Protein AF-A0A1F1XIT8-F1 (afdb_monomer_lite)

pLDDT: mean 76.44, std 12.3, range [38.59, 93.94]

Structure (mmCIF, N/CA/C/O backbone):
data_AF-A0A1F1XIT8-F1
#
_entry.id   AF-A0A1F1XIT8-F1
#
loop_
_atom_site.group_PDB
_atom_site.id
_atom_site.type_symbol
_atom_site.label_atom_id
_atom_site.label_alt_id
_atom_site.label_comp_id
_atom_site.label_asym_id
_atom_site.label_entity_id
_atom_site.label_seq_id
_atom_site.pdbx_PDB_ins_code
_atom_site.Cartn_x
_atom_site.Cartn_y
_atom_site.Cartn_z
_atom_site.occupancy
_atom_site.B_iso_or_equiv
_atom_site.auth_seq_id
_atom_site.auth_comp_id
_atom_site.auth_asym_id
_atom_site.auth_atom_id
_atom_site.pdbx_PDB_model_num
ATOM 1 N N . MET A 1 1 ? 22.723 -11.582 -5.212 1.00 42.59 1 MET A N 1
ATOM 2 C CA . MET A 1 1 ? 21.507 -10.873 -5.667 1.00 42.59 1 MET A CA 1
ATOM 3 C C . MET A 1 1 ? 21.497 -9.522 -4.977 1.00 42.59 1 MET A C 1
ATOM 5 O O . MET A 1 1 ? 21.588 -9.501 -3.758 1.00 42.59 1 MET A O 1
ATOM 9 N N . ALA A 1 2 ? 21.519 -8.419 -5.726 1.00 38.59 2 ALA A N 1
ATOM 10 C CA . ALA A 1 2 ? 21.456 -7.084 -5.135 1.00 38.59 2 ALA A CA 1
ATOM 11 C C . ALA A 1 2 ? 20.007 -6.814 -4.709 1.00 38.59 2 ALA A C 1
ATOM 13 O O . ALA A 1 2 ? 19.107 -6.874 -5.543 1.00 38.59 2 ALA A O 1
ATOM 14 N N . ALA A 1 3 ? 19.778 -6.580 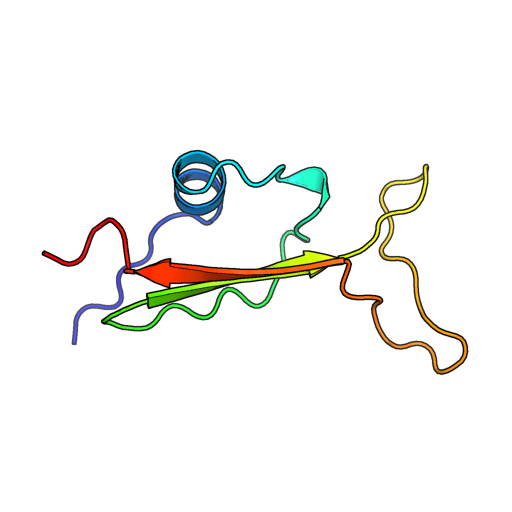-3.419 1.00 44.41 3 ALA A N 1
ATOM 15 C CA . ALA A 1 3 ? 18.493 -6.093 -2.940 1.00 44.41 3 ALA A CA 1
ATOM 16 C C . ALA A 1 3 ? 18.380 -4.620 -3.350 1.00 44.41 3 ALA A C 1
ATOM 18 O O . ALA A 1 3 ? 19.113 -3.776 -2.831 1.00 44.41 3 ALA A O 1
ATOM 19 N N . PHE A 1 4 ? 17.512 -4.321 -4.314 1.00 52.16 4 PHE A N 1
ATOM 20 C CA . PHE A 1 4 ? 17.177 -2.948 -4.671 1.00 52.16 4 PHE A CA 1
ATOM 21 C C . PHE A 1 4 ? 16.356 -2.360 -3.524 1.00 52.16 4 PHE A C 1
ATOM 23 O O . PHE A 1 4 ? 15.172 -2.643 -3.382 1.00 52.16 4 PHE A O 1
ATOM 30 N N . LYS A 1 5 ? 17.012 -1.594 -2.649 1.00 52.53 5 LYS A N 1
ATOM 31 C CA . LYS A 1 5 ? 16.335 -0.800 -1.622 1.00 52.53 5 LYS A CA 1
ATOM 32 C C . LYS A 1 5 ? 15.912 0.520 -2.244 1.00 52.53 5 LYS A C 1
ATOM 34 O O . LYS A 1 5 ? 16.553 1.539 -2.001 1.00 52.53 5 LYS A O 1
ATOM 39 N N . THR A 1 6 ? 14.890 0.493 -3.088 1.00 59.38 6 THR A N 1
ATOM 40 C CA . THR A 1 6 ? 14.283 1.750 -3.513 1.00 59.38 6 THR A CA 1
ATOM 41 C C . THR A 1 6 ? 13.405 2.263 -2.372 1.00 59.38 6 THR A C 1
ATOM 43 O O . THR A 1 6 ? 12.619 1.477 -1.838 1.00 59.38 6 THR A O 1
ATOM 46 N N . PRO A 1 7 ? 13.541 3.530 -1.947 1.00 67.25 7 PRO A N 1
ATOM 47 C CA . PRO A 1 7 ? 12.649 4.127 -0.965 1.00 67.25 7 PRO A CA 1
ATOM 48 C C . PRO A 1 7 ? 11.192 3.974 -1.408 1.00 67.25 7 PRO A C 1
ATOM 50 O O . PRO A 1 7 ? 10.866 4.239 -2.565 1.00 67.25 7 PRO A O 1
ATOM 53 N N . LEU A 1 8 ? 10.318 3.571 -0.481 1.00 69.56 8 LEU A N 1
ATOM 54 C CA . LEU A 1 8 ? 8.881 3.410 -0.725 1.00 69.56 8 LEU A CA 1
ATOM 55 C C . LEU A 1 8 ? 8.290 4.645 -1.421 1.00 69.56 8 LEU A C 1
ATOM 57 O O . LEU A 1 8 ? 7.573 4.509 -2.403 1.00 69.56 8 LEU A O 1
ATOM 61 N N . THR A 1 9 ? 8.686 5.842 -0.989 1.00 70.88 9 THR A N 1
ATOM 62 C CA . THR A 1 9 ? 8.265 7.119 -1.577 1.00 70.88 9 THR A CA 1
ATOM 63 C C . THR A 1 9 ? 8.494 7.198 -3.089 1.00 70.88 9 THR A C 1
ATOM 65 O O . THR A 1 9 ? 7.564 7.531 -3.816 1.00 70.88 9 THR A O 1
ATOM 68 N N . GLU A 1 10 ? 9.672 6.808 -3.588 1.00 74.44 10 GLU A N 1
ATOM 69 C CA . GLU A 1 10 ? 9.972 6.854 -5.029 1.00 74.44 10 GLU A CA 1
ATOM 70 C C . GLU A 1 10 ? 9.123 5.849 -5.825 1.00 74.44 10 GLU A C 1
ATOM 72 O O . GLU A 1 10 ? 8.731 6.118 -6.961 1.00 74.44 10 GLU A O 1
ATOM 77 N N . ALA A 1 11 ? 8.809 4.689 -5.235 1.00 73.06 11 ALA A N 1
ATOM 78 C CA . ALA A 1 11 ? 7.918 3.709 -5.855 1.00 73.06 11 ALA A CA 1
ATOM 79 C C . ALA A 1 11 ? 6.472 4.217 -5.914 1.00 73.06 11 ALA A C 1
ATOM 81 O O . ALA A 1 11 ? 5.814 4.068 -6.942 1.00 73.06 11 ALA A O 1
ATOM 82 N N . LEU A 1 12 ? 5.987 4.846 -4.842 1.00 78.88 12 LEU A N 1
ATOM 83 C CA . LEU A 1 12 ? 4.644 5.425 -4.797 1.00 78.88 12 LEU A CA 1
ATOM 84 C C . LEU A 1 12 ? 4.487 6.527 -5.846 1.00 78.88 12 LEU A C 1
ATOM 86 O O . LEU A 1 12 ? 3.530 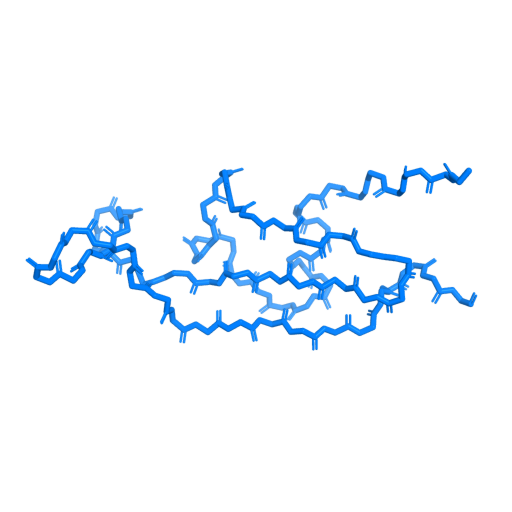6.495 -6.618 1.00 78.88 12 LEU A O 1
ATOM 90 N N . GLU A 1 13 ? 5.464 7.432 -5.947 1.00 81.06 13 GLU A N 1
ATOM 91 C CA . GLU A 1 13 ? 5.477 8.487 -6.965 1.00 81.06 13 GLU A CA 1
ATOM 92 C C . GLU A 1 13 ? 5.503 7.911 -8.387 1.00 81.06 13 GLU A C 1
ATOM 94 O O . GLU A 1 13 ? 4.695 8.312 -9.228 1.00 81.06 13 GLU A O 1
ATOM 99 N N . ALA A 1 14 ? 6.365 6.924 -8.658 1.00 79.06 14 ALA A N 1
ATOM 100 C CA . ALA A 1 14 ? 6.471 6.295 -9.978 1.00 79.06 14 ALA A CA 1
ATOM 101 C C . ALA A 1 14 ? 5.168 5.610 -10.429 1.00 79.06 14 ALA A C 1
ATOM 103 O O . ALA A 1 14 ? 4.884 5.540 -11.627 1.00 79.06 14 ALA A O 1
ATOM 104 N N . TYR A 1 15 ? 4.371 5.112 -9.482 1.00 79.12 15 TYR A N 1
ATOM 105 C CA . TYR A 1 15 ? 3.098 4.446 -9.756 1.00 79.12 15 TYR A CA 1
ATOM 106 C C . TYR A 1 15 ? 1.867 5.337 -9.567 1.00 79.12 15 TYR A C 1
ATOM 108 O O . TYR A 1 15 ? 0.750 4.855 -9.770 1.00 79.12 15 TYR A O 1
ATOM 116 N N . GLY A 1 16 ? 2.046 6.616 -9.216 1.00 80.50 16 GLY A N 1
ATOM 117 C CA . GLY A 1 16 ? 0.946 7.545 -8.949 1.00 80.50 16 GLY A CA 1
ATOM 118 C C . GLY A 1 16 ? 0.067 7.107 -7.774 1.00 80.50 16 GLY A C 1
ATOM 119 O O . GLY A 1 16 ? -1.144 7.322 -7.798 1.00 80.50 16 GLY A O 1
ATOM 120 N N . ILE A 1 17 ? 0.661 6.437 -6.786 1.00 82.00 17 ILE A N 1
ATOM 121 C CA . ILE A 1 17 ? -0.019 5.984 -5.575 1.00 82.00 17 ILE A CA 1
ATOM 122 C C . ILE A 1 17 ? 0.067 7.092 -4.535 1.00 82.00 17 ILE A C 1
ATOM 124 O O . ILE A 1 17 ? 1.145 7.608 -4.251 1.00 82.00 17 ILE A O 1
ATOM 128 N N . ASP A 1 18 ? -1.077 7.437 -3.953 1.00 80.62 18 ASP A N 1
ATOM 129 C CA . ASP A 1 18 ? -1.125 8.400 -2.862 1.00 80.62 18 ASP A CA 1
ATOM 130 C C . ASP A 1 18 ? -0.547 7.763 -1.583 1.00 80.62 18 ASP A C 1
ATOM 132 O O . ASP A 1 18 ? -1.095 6.757 -1.110 1.00 80.62 18 ASP A O 1
ATOM 136 N N . PRO A 1 19 ? 0.529 8.340 -1.011 1.00 75.94 19 PRO A N 1
ATOM 137 C CA . PRO A 1 19 ? 1.203 7.797 0.159 1.00 75.94 19 PRO A CA 1
ATOM 138 C C . PRO A 1 19 ? 0.301 7.667 1.387 1.00 75.94 19 PRO A C 1
ATOM 140 O O . PRO A 1 19 ? 0.576 6.818 2.229 1.00 75.94 19 PRO A O 1
ATOM 143 N N . LEU A 1 20 ? -0.789 8.434 1.491 1.00 77.62 20 LEU A N 1
ATOM 144 C CA . LEU A 1 20 ? -1.740 8.325 2.602 1.00 77.62 20 LEU A CA 1
ATOM 145 C C . LEU A 1 20 ? -2.473 6.974 2.614 1.00 77.62 20 LEU A C 1
ATOM 147 O O . LEU A 1 20 ? -2.788 6.443 3.681 1.00 77.62 20 LEU A O 1
ATOM 151 N N . ASN A 1 21 ? -2.683 6.372 1.439 1.00 73.75 21 ASN A N 1
ATOM 152 C CA . ASN A 1 21 ? -3.337 5.065 1.308 1.00 73.75 21 ASN A CA 1
ATOM 153 C C . ASN A 1 21 ? -2.376 3.886 1.552 1.00 73.75 21 ASN A C 1
ATOM 155 O O . ASN A 1 21 ? -2.794 2.733 1.493 1.00 73.75 21 ASN A O 1
ATOM 159 N N . THR A 1 22 ? -1.103 4.155 1.842 1.00 73.38 22 THR A N 1
ATOM 160 C CA . THR A 1 22 ? -0.072 3.146 2.121 1.00 73.38 22 THR A CA 1
ATOM 161 C C . THR A 1 22 ? 0.531 3.386 3.505 1.00 73.38 22 THR A C 1
ATOM 163 O O . THR A 1 22 ? 1.238 4.376 3.688 1.00 73.38 22 THR A O 1
ATOM 166 N N . PRO A 1 23 ? 0.285 2.529 4.514 1.00 67.06 23 PRO A N 1
ATOM 167 C CA . PRO A 1 23 ? 0.987 2.614 5.793 1.00 67.06 23 PRO A CA 1
ATOM 168 C C . PRO A 1 23 ? 2.509 2.640 5.627 1.00 67.06 23 PRO A C 1
ATOM 170 O O . PRO A 1 23 ? 3.062 2.044 4.705 1.00 67.06 23 PRO A O 1
ATOM 173 N N . GLN A 1 24 ? 3.202 3.297 6.559 1.00 59.62 24 GLN A N 1
ATOM 174 C CA . GLN A 1 24 ? 4.671 3.285 6.614 1.00 59.62 24 GLN A CA 1
ATOM 175 C C . GLN A 1 24 ? 5.228 1.859 6.784 1.00 59.62 24 GLN A C 1
ATOM 177 O O . GLN A 1 24 ? 6.351 1.587 6.371 1.00 59.62 24 GLN A O 1
ATOM 182 N N . GLU A 1 25 ? 4.412 0.950 7.327 1.00 58.03 25 GLU A N 1
ATOM 183 C CA . GLU A 1 25 ? 4.679 -0.487 7.466 1.00 58.03 25 GLU A CA 1
ATOM 184 C C . GLU A 1 25 ? 4.029 -1.342 6.361 1.00 58.03 25 GLU A C 1
ATOM 186 O O . GLU A 1 25 ? 3.947 -2.559 6.501 1.00 58.03 25 GLU A O 1
ATOM 191 N N . THR A 1 26 ? 3.557 -0.737 5.259 1.00 63.34 26 THR A N 1
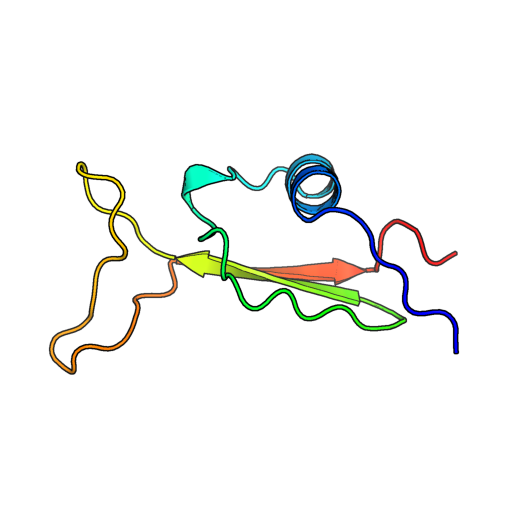ATOM 192 C CA . THR A 1 26 ? 2.989 -1.489 4.123 1.00 63.34 26 THR A CA 1
ATOM 193 C C . THR A 1 26 ? 3.940 -2.600 3.707 1.00 63.34 26 THR A C 1
ATOM 195 O O . THR A 1 26 ? 5.136 -2.368 3.508 1.00 63.34 26 THR A O 1
ATOM 198 N N . LEU A 1 27 ? 3.389 -3.796 3.503 1.00 62.81 27 LEU A N 1
ATOM 199 C CA . LEU A 1 27 ? 4.104 -4.895 2.878 1.00 62.81 27 LEU A CA 1
ATOM 200 C C . LEU A 1 27 ? 4.366 -4.540 1.410 1.00 62.81 27 LEU A C 1
ATOM 202 O O . LEU A 1 27 ? 3.543 -4.770 0.527 1.00 62.81 27 LEU A O 1
ATOM 206 N N . VAL A 1 28 ? 5.516 -3.929 1.149 1.00 67.44 28 VAL A N 1
ATOM 207 C CA . VAL A 1 28 ? 5.975 -3.692 -0.216 1.00 67.44 28 VAL A CA 1
ATOM 208 C C . VAL A 1 28 ? 6.720 -4.936 -0.655 1.00 67.44 28 VAL A C 1
ATOM 210 O O . VAL A 1 28 ? 7.859 -5.186 -0.249 1.00 67.44 28 VAL A O 1
ATOM 213 N N . GLU A 1 29 ? 6.075 -5.744 -1.487 1.00 71.06 29 GLU A N 1
ATOM 214 C CA . GLU A 1 29 ? 6.723 -6.914 -2.059 1.00 71.06 29 GLU A CA 1
ATOM 215 C C . GLU A 1 29 ? 7.610 -6.466 -3.224 1.00 71.06 29 GLU A C 1
ATOM 217 O O . GLU A 1 29 ? 7.155 -6.260 -4.354 1.00 71.06 29 GLU A O 1
ATOM 222 N N . HIS A 1 30 ? 8.901 -6.309 -2.931 1.00 68.50 30 HIS A N 1
ATOM 223 C CA . HIS A 1 30 ? 9.932 -6.099 -3.938 1.00 68.50 30 HIS A CA 1
ATOM 224 C C . HIS A 1 30 ? 10.418 -7.445 -4.464 1.00 68.50 30 HIS A C 1
ATOM 226 O O . HIS A 1 30 ? 11.082 -8.206 -3.756 1.00 68.50 30 HIS A O 1
ATOM 232 N N . THR A 1 31 ? 10.155 -7.715 -5.738 1.00 71.75 31 THR A N 1
ATOM 233 C CA . THR A 1 31 ? 10.812 -8.808 -6.455 1.00 71.75 31 THR A CA 1
ATOM 234 C C . THR A 1 31 ? 11.716 -8.257 -7.547 1.00 71.75 31 THR A C 1
ATOM 236 O O . THR A 1 31 ? 11.748 -7.055 -7.811 1.00 71.75 31 THR A O 1
ATOM 239 N N . LYS A 1 32 ? 12.490 -9.145 -8.180 1.00 71.06 32 LYS A N 1
ATOM 240 C CA . LYS A 1 32 ? 13.365 -8.763 -9.290 1.00 71.06 32 LYS A CA 1
ATOM 241 C C . LYS A 1 32 ? 12.568 -8.195 -10.467 1.00 71.06 32 LYS A C 1
ATOM 243 O O . LYS A 1 32 ? 13.068 -7.313 -11.144 1.00 71.06 32 LYS A O 1
ATOM 248 N N . ASP A 1 33 ? 11.364 -8.694 -10.716 1.00 77.06 33 ASP A N 1
ATOM 249 C CA . ASP A 1 33 ? 10.648 -8.421 -11.964 1.00 77.06 33 ASP A CA 1
ATOM 250 C C . ASP A 1 33 ? 9.450 -7.481 -11.757 1.00 77.06 33 ASP A C 1
ATOM 252 O O . ASP A 1 33 ? 9.047 -6.771 -12.678 1.00 77.06 33 ASP A O 1
ATOM 256 N N . TYR A 1 34 ? 8.907 -7.414 -10.538 1.00 79.88 34 TYR A N 1
ATOM 257 C CA . TYR A 1 34 ? 7.758 -6.576 -10.204 1.00 79.88 34 TYR A CA 1
ATOM 258 C C . TYR A 1 34 ? 7.852 -5.966 -8.804 1.00 79.88 34 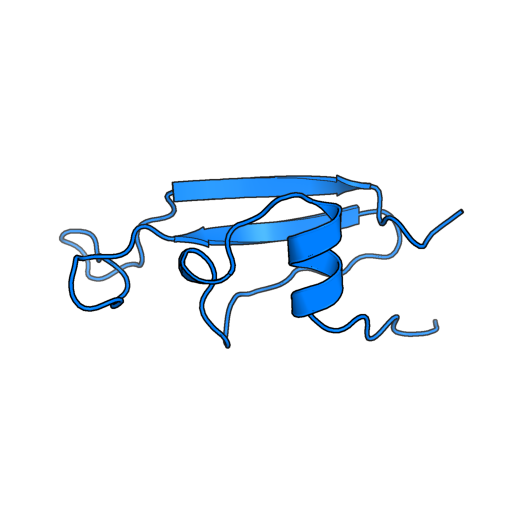TYR A C 1
ATOM 260 O O . TYR A 1 34 ? 8.538 -6.477 -7.915 1.00 79.88 34 TYR A O 1
ATOM 268 N N . ILE A 1 35 ? 7.087 -4.896 -8.602 1.00 81.19 35 ILE A N 1
ATOM 269 C CA . ILE A 1 35 ? 6.772 -4.348 -7.284 1.00 81.19 35 ILE A CA 1
ATOM 270 C C . ILE A 1 35 ? 5.270 -4.499 -7.067 1.00 81.19 35 ILE A C 1
ATOM 272 O O . ILE A 1 35 ? 4.477 -4.142 -7.947 1.00 81.19 35 ILE A O 1
ATOM 276 N N . SER A 1 36 ? 4.900 -5.028 -5.900 1.00 84.19 36 SER A N 1
ATOM 277 C CA . SER A 1 36 ? 3.514 -5.011 -5.434 1.00 84.19 36 SER A CA 1
ATOM 278 C C . SER A 1 36 ? 3.372 -4.102 -4.225 1.00 84.19 36 SER A C 1
ATOM 280 O O . SER A 1 36 ? 4.170 -4.178 -3.291 1.00 84.19 36 SER A O 1
ATOM 282 N N . ILE A 1 37 ? 2.363 -3.238 -4.270 1.00 83.31 37 ILE A N 1
ATOM 283 C CA . ILE A 1 37 ? 2.053 -2.280 -3.212 1.00 83.31 37 ILE A CA 1
ATOM 284 C C . ILE A 1 37 ? 0.583 -2.437 -2.855 1.00 83.31 37 ILE A C 1
ATOM 286 O O . ILE A 1 37 ? -0.296 -2.219 -3.698 1.00 83.31 37 ILE A O 1
ATOM 290 N N . ASP A 1 38 ? 0.342 -2.795 -1.602 1.00 85.69 38 ASP A N 1
ATOM 291 C CA . ASP A 1 38 ? -0.990 -2.853 -1.022 1.00 85.69 38 ASP A CA 1
ATOM 292 C C . ASP A 1 38 ? -1.420 -1.471 -0.548 1.00 85.69 38 ASP A C 1
ATOM 294 O O . ASP A 1 38 ? -0.718 -0.812 0.213 1.00 85.69 38 ASP A O 1
ATOM 298 N N . GLN A 1 39 ? -2.578 -1.022 -1.023 1.00 84.25 39 GLN A N 1
ATOM 299 C CA . GLN A 1 39 ? -3.214 0.208 -0.577 1.00 84.25 39 GLN A CA 1
ATOM 300 C C . GLN A 1 39 ? -4.417 -0.143 0.279 1.00 84.25 39 GLN A C 1
ATOM 302 O O . GLN A 1 39 ? -5.287 -0.902 -0.155 1.00 84.25 39 GLN A O 1
ATOM 307 N N . PHE A 1 40 ? -4.503 0.458 1.453 1.00 87.56 40 PHE A N 1
ATOM 308 C CA . PHE A 1 40 ? -5.547 0.200 2.432 1.00 87.56 40 PHE A CA 1
ATOM 309 C C . PHE A 1 40 ? -6.573 1.327 2.448 1.00 87.56 40 PHE A C 1
ATOM 311 O O . PHE A 1 40 ? -6.297 2.461 2.045 1.00 87.56 40 PHE A O 1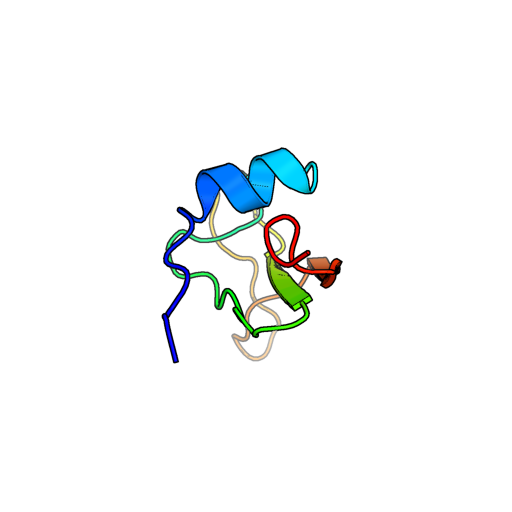
ATOM 318 N N . ILE A 1 41 ? -7.786 1.002 2.883 1.00 87.19 41 ILE A N 1
ATOM 319 C CA . ILE A 1 41 ? -8.823 1.999 3.132 1.00 87.19 41 ILE A CA 1
ATOM 320 C C . ILE A 1 41 ? -8.452 2.746 4.414 1.00 87.19 41 ILE A C 1
ATOM 322 O O . ILE A 1 41 ? -8.127 2.126 5.427 1.00 87.19 41 ILE A O 1
ATOM 326 N N . ARG A 1 42 ? -8.498 4.078 4.359 1.00 87.00 42 ARG A N 1
ATOM 327 C CA . ARG A 1 42 ? -8.263 4.959 5.504 1.00 87.00 42 ARG A CA 1
ATOM 328 C C . ARG A 1 42 ? -9.549 5.644 5.933 1.00 87.00 42 ARG A C 1
ATOM 330 O O . ARG A 1 42 ? -10.367 5.974 5.074 1.00 87.00 42 ARG A O 1
ATOM 337 N N . ASP A 1 43 ? -9.706 5.857 7.231 1.00 87.38 43 ASP A N 1
ATOM 338 C CA . ASP A 1 43 ? -10.737 6.746 7.761 1.00 87.38 43 ASP A CA 1
ATOM 339 C C . ASP A 1 43 ? -10.295 8.223 7.720 1.00 87.38 43 ASP A C 1
ATOM 341 O O . ASP A 1 43 ? -9.190 8.558 7.282 1.00 87.38 43 ASP A O 1
ATOM 345 N N . ASP A 1 44 ? -11.167 9.122 8.181 1.00 85.62 44 ASP A N 1
ATOM 346 C CA . ASP A 1 44 ? -10.886 10.562 8.246 1.00 85.62 44 ASP A CA 1
ATOM 347 C C . ASP A 1 44 ? -9.778 10.928 9.257 1.00 85.62 44 ASP A C 1
ATOM 349 O O . ASP A 1 44 ? -9.231 12.032 9.200 1.00 85.62 44 ASP A O 1
ATOM 353 N N . ALA A 1 45 ? -9.437 10.024 10.183 1.00 86.06 45 ALA A N 1
ATOM 354 C CA . ALA A 1 45 ? -8.342 10.188 11.138 1.00 86.06 45 ALA A CA 1
ATOM 355 C C . ALA A 1 45 ? -6.990 9.703 10.576 1.00 86.06 45 ALA A C 1
ATOM 357 O O . ALA A 1 45 ? -5.942 10.001 11.155 1.00 86.06 45 ALA A O 1
ATOM 358 N N . GLY A 1 46 ? -6.995 9.015 9.429 1.00 79.56 46 GLY A N 1
ATOM 359 C CA . GLY A 1 46 ? -5.815 8.443 8.785 1.00 79.56 46 GLY A CA 1
ATOM 360 C C . GLY A 1 46 ? -5.465 7.031 9.264 1.00 79.56 46 GLY A C 1
ATOM 361 O O . GLY A 1 46 ? -4.400 6.520 8.905 1.00 79.56 46 GLY A O 1
ATOM 362 N N . GLU A 1 47 ? -6.334 6.388 10.045 1.00 85.31 47 GLU A N 1
ATOM 363 C CA . GLU A 1 47 ? -6.156 5.014 10.518 1.00 85.31 47 GLU A CA 1
ATOM 364 C C . GLU A 1 47 ? -6.643 4.005 9.464 1.00 85.31 47 GLU A C 1
ATOM 366 O O . GLU A 1 47 ? -7.446 4.333 8.588 1.00 85.31 47 GLU A O 1
ATOM 371 N N . THR A 1 48 ? -6.110 2.774 9.477 1.00 86.56 48 THR A N 1
ATOM 372 C CA . THR A 1 48 ? -6.616 1.714 8.588 1.00 86.56 48 THR A CA 1
ATOM 373 C C . THR A 1 48 ? -8.016 1.315 9.030 1.00 86.56 48 THR A C 1
ATOM 375 O O . THR A 1 48 ? -8.231 0.995 10.196 1.00 86.56 48 THR A O 1
ATOM 378 N N . VAL A 1 49 ? -8.962 1.280 8.095 1.00 89.62 49 VAL A N 1
ATOM 379 C CA . VAL A 1 49 ? -10.286 0.725 8.379 1.00 89.62 49 VAL A CA 1
ATOM 380 C C . VAL A 1 49 ? -10.177 -0.794 8.457 1.00 89.62 49 VAL A C 1
ATOM 382 O O . VAL A 1 49 ? -9.635 -1.421 7.547 1.00 89.62 49 VAL A O 1
ATOM 385 N N . LEU A 1 50 ? -10.720 -1.374 9.524 1.00 91.69 50 LEU A N 1
ATOM 386 C CA . LEU A 1 50 ? -10.763 -2.818 9.737 1.00 91.69 50 LEU A CA 1
ATOM 387 C C . LEU A 1 50 ? -12.127 -3.394 9.325 1.00 91.69 50 LEU A C 1
AT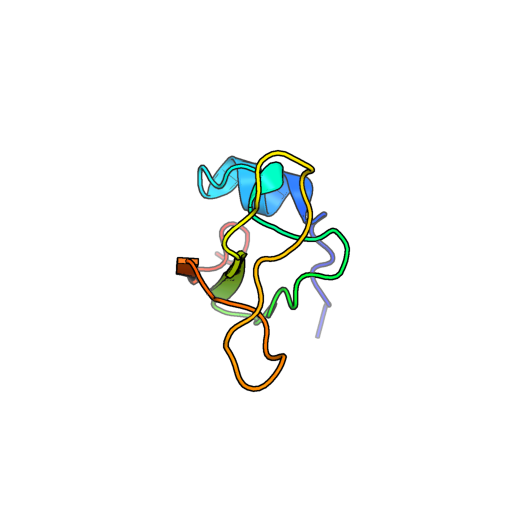OM 389 O O . LEU A 1 50 ? -13.143 -2.695 9.368 1.00 91.69 50 LEU A O 1
ATOM 393 N N . ASN A 1 51 ? -12.159 -4.665 8.923 1.00 89.50 51 ASN A N 1
ATOM 394 C CA . ASN A 1 51 ? -13.402 -5.422 8.770 1.00 89.50 51 ASN A CA 1
ATOM 395 C C . ASN A 1 51 ? -13.963 -5.849 10.147 1.00 89.50 51 ASN A C 1
ATOM 397 O O . ASN A 1 51 ? -13.342 -5.626 11.188 1.00 89.50 51 ASN A O 1
ATOM 401 N N . ASP A 1 52 ? -15.128 -6.505 10.159 1.00 92.44 52 ASP A N 1
ATOM 402 C CA . ASP A 1 52 ? -15.757 -7.001 11.396 1.00 92.44 52 ASP A CA 1
ATOM 403 C C . ASP A 1 52 ? -14.926 -8.077 12.131 1.00 92.44 52 ASP A C 1
ATOM 405 O O . ASP A 1 52 ? -15.168 -8.354 13.307 1.00 92.44 52 ASP A O 1
ATOM 409 N N . GLU A 1 53 ? -13.950 -8.687 11.454 1.00 93.94 53 GLU A N 1
ATOM 410 C CA . GLU A 1 53 ? -13.025 -9.687 12.005 1.00 93.94 53 GLU A CA 1
ATOM 411 C C . GLU A 1 53 ? -11.753 -9.049 12.600 1.00 93.94 53 GLU A C 1
ATOM 413 O O . GLU A 1 53 ? -11.004 -9.717 13.313 1.00 93.94 53 GLU A O 1
ATOM 418 N N . GLY A 1 54 ? -11.541 -7.745 12.381 1.00 88.62 54 GLY A N 1
ATOM 419 C CA . GLY A 1 54 ? -10.359 -7.002 12.819 1.00 88.62 54 GLY A CA 1
ATOM 420 C C . GLY A 1 54 ? -9.196 -7.002 11.820 1.00 88.62 54 GLY A C 1
ATOM 421 O O . GLY A 1 54 ? -8.108 -6.560 12.181 1.00 88.62 54 GLY A O 1
ATOM 422 N N . ASP A 1 55 ? -9.405 -7.469 10.588 1.00 87.81 55 ASP A N 1
ATOM 423 C CA . ASP A 1 55 ? -8.407 -7.436 9.516 1.00 87.81 55 ASP A CA 1
ATOM 424 C C . ASP A 1 55 ? -8.437 -6.114 8.740 1.00 87.81 55 ASP A C 1
ATOM 426 O O . ASP A 1 55 ? -9.498 -5.527 8.510 1.00 87.81 55 ASP A O 1
ATOM 430 N N . ASP A 1 56 ? -7.272 -5.682 8.260 1.00 88.25 56 ASP A N 1
ATOM 431 C CA . ASP A 1 56 ? -7.122 -4.476 7.448 1.00 88.25 56 ASP A CA 1
ATOM 432 C C . ASP A 1 56 ? -7.900 -4.560 6.121 1.00 88.25 56 ASP A C 1
ATOM 434 O O . ASP A 1 56 ? -7.707 -5.472 5.307 1.00 88.25 56 ASP A O 1
ATOM 438 N N . LEU A 1 57 ? -8.735 -3.556 5.834 1.00 87.50 57 LEU A N 1
ATOM 439 C CA . LEU A 1 57 ? -9.429 -3.466 4.553 1.00 87.50 57 LEU A CA 1
ATOM 440 C C . LEU A 1 57 ? -8.501 -2.965 3.446 1.00 87.50 57 LEU A C 1
ATOM 442 O O . LEU A 1 57 ? -8.090 -1.802 3.404 1.00 87.50 57 LEU A O 1
ATOM 446 N N . LEU A 1 58 ? -8.247 -3.838 2.474 1.00 86.81 58 LEU A N 1
ATOM 447 C CA . LEU A 1 58 ? -7.505 -3.506 1.266 1.00 86.81 58 LEU A CA 1
ATOM 448 C C . LEU A 1 58 ? -8.391 -2.725 0.283 1.00 86.81 58 LEU A C 1
ATOM 450 O O . LEU A 1 58 ? -9.424 -3.210 -0.179 1.00 86.81 58 LEU A O 1
ATOM 454 N N . ARG A 1 59 ? -7.951 -1.526 -0.101 1.00 85.94 59 ARG A N 1
ATOM 455 C CA . ARG A 1 59 ? -8.571 -0.725 -1.162 1.00 85.94 59 ARG A CA 1
ATOM 456 C C . ARG A 1 59 ? -8.245 -1.297 -2.536 1.00 85.94 59 ARG A C 1
ATOM 458 O O . ARG A 1 59 ? -9.126 -1.459 -3.375 1.00 85.94 59 ARG A O 1
ATOM 465 N N . THR A 1 60 ? -6.960 -1.519 -2.797 1.00 86.81 60 THR A N 1
ATOM 466 C CA . THR A 1 60 ? -6.465 -2.057 -4.066 1.00 86.81 60 THR A CA 1
ATOM 467 C C . THR A 1 60 ? -5.028 -2.544 -3.914 1.00 86.81 60 THR A C 1
ATOM 469 O O . THR A 1 60 ? -4.294 -2.067 -3.052 1.00 86.81 60 THR A O 1
ATOM 472 N N . ARG A 1 61 ? -4.603 -3.456 -4.790 1.00 85.56 61 ARG A N 1
ATOM 473 C CA . ARG A 1 61 ? -3.207 -3.880 -4.919 1.00 85.56 61 ARG A CA 1
ATOM 474 C C . ARG A 1 61 ? -2.671 -3.406 -6.261 1.00 85.56 61 ARG A C 1
ATOM 476 O O . ARG A 1 61 ? -3.196 -3.771 -7.314 1.00 85.56 61 ARG A O 1
ATOM 483 N N . VAL A 1 62 ? -1.606 -2.611 -6.237 1.00 84.69 62 VAL A N 1
ATOM 484 C CA . VAL A 1 62 ? -0.887 -2.221 -7.453 1.00 84.69 62 VAL A CA 1
ATOM 485 C C . VAL A 1 62 ? 0.209 -3.236 -7.699 1.00 84.69 62 VAL A C 1
ATOM 487 O O . VAL A 1 62 ? 1.100 -3.385 -6.876 1.00 84.69 62 VAL A O 1
ATOM 490 N N . HIS A 1 63 ? 0.143 -3.913 -8.842 1.00 86.81 63 HIS A N 1
ATOM 491 C CA . HIS A 1 63 ? 1.151 -4.869 -9.285 1.00 86.81 63 HIS A CA 1
ATOM 492 C C . HIS A 1 63 ? 1.709 -4.414 -10.632 1.00 86.81 63 HIS A C 1
ATOM 494 O O . HIS A 1 63 ? 0.988 -4.377 -11.635 1.00 86.81 63 HIS A O 1
ATOM 500 N N . ARG A 1 64 ? 2.976 -3.997 -10.653 1.00 82.81 64 ARG A N 1
ATOM 501 C CA . ARG A 1 64 ? 3.602 -3.393 -11.834 1.00 82.81 64 ARG A CA 1
ATOM 502 C C . ARG A 1 64 ? 5.034 -3.895 -12.029 1.00 82.81 64 ARG A C 1
ATOM 504 O O . ARG A 1 64 ? 5.688 -4.239 -11.043 1.00 82.81 64 ARG A O 1
ATOM 511 N N . PRO A 1 65 ? 5.530 -3.922 -13.282 1.00 82.12 65 PRO A N 1
ATOM 512 C CA . PRO A 1 65 ? 6.925 -4.237 -13.563 1.00 82.12 65 PRO A CA 1
ATOM 513 C C . PRO A 1 65 ? 7.851 -3.318 -12.777 1.00 82.12 65 PRO A C 1
ATOM 515 O O . PRO A 1 65 ? 7.574 -2.125 -12.656 1.00 82.12 65 PRO A O 1
ATOM 518 N N . HIS A 1 66 ? 8.949 -3.866 -12.266 1.00 77.62 66 HIS A N 1
ATOM 519 C CA . HIS A 1 66 ? 9.877 -3.104 -11.449 1.00 77.62 66 HIS A CA 1
ATOM 520 C C . HIS A 1 66 ? 10.479 -1.959 -12.293 1.00 77.62 66 HIS A C 1
ATOM 522 O O . HIS A 1 66 ? 11.148 -2.231 -13.290 1.00 77.62 66 HIS A O 1
ATOM 528 N N . PRO A 1 67 ? 10.294 -0.678 -11.921 1.00 69.31 67 PRO A N 1
ATOM 529 C CA . PRO A 1 67 ? 10.566 0.449 -12.814 1.00 69.31 67 PRO A CA 1
ATOM 530 C C . PRO A 1 67 ? 12.069 0.645 -13.058 1.00 69.31 67 PRO A C 1
ATOM 532 O O . PRO A 1 67 ? 12.478 1.302 -14.014 1.00 69.31 67 PRO A O 1
ATOM 535 N N . TRP A 1 68 ? 12.898 0.043 -12.202 1.00 72.12 68 TRP A N 1
ATOM 536 C CA . TRP A 1 68 ? 14.358 0.115 -12.250 1.00 72.12 68 TRP A CA 1
ATOM 537 C C . TRP A 1 68 ? 15.024 -1.172 -12.741 1.00 72.12 68 TRP A C 1
ATOM 539 O O . TRP A 1 68 ? 16.251 -1.229 -12.809 1.00 72.12 68 TRP A O 1
ATOM 549 N N . VAL A 1 69 ? 14.245 -2.207 -13.066 1.00 67.69 69 VAL A N 1
ATOM 550 C CA . VAL A 1 69 ? 14.788 -3.427 -13.671 1.00 67.69 69 VAL A CA 1
ATOM 551 C C . VAL A 1 69 ? 14.565 -3.317 -15.173 1.00 67.69 69 VAL A C 1
ATOM 553 O O . VAL A 1 69 ? 13.433 -3.336 -15.649 1.00 67.69 69 VAL A O 1
ATOM 556 N N . LYS A 1 70 ? 15.670 -3.116 -15.894 1.00 57.78 70 LYS A N 1
ATOM 557 C CA . LYS A 1 70 ? 15.736 -3.177 -17.356 1.00 57.78 70 LYS A CA 1
ATOM 558 C C . LYS A 1 70 ? 16.146 -4.567 -17.811 1.00 57.78 70 LYS A C 1
ATOM 560 O O . LYS A 1 70 ? 16.996 -5.174 -17.119 1.00 57.78 70 LYS A O 1
#

Secondary structure (DSSP, 8-state):
-------HHHHHHHHT--GGGS-TT--EEE-SSEEEEEEE-B-TTSPBPB-TTS-B-EEEEEEEE-TT--

Sequence (70 aa):
MAAFKTPLTEALEAYGIDPLNTPQETLVEHTKDYISIDQFIRDDAGETVLNDEGDDLLRTRVHRPHPWVK

Radius of gyration: 13.14 Å; chains: 1; bounding box: 37×21×30 Å

Foldseek 3Di:
DDDPPDPPVVVCVVVVHDCLQADPPWPFDDDLFKTKTWGFDADPVSDFDADPVRHGHTPDIDIGTDPPRD